Protein AF-A0A496RFI7-F1 (afdb_monomer)

Solvent-accessible surface area (backbone atoms only — not comparable to full-atom values): 5688 Å² total; per-residue (Å²): 117,69,75,63,48,60,78,78,45,55,70,75,59,51,39,71,72,42,76,96,49,70,57,68,63,60,47,51,57,52,54,73,71,55,55,66,85,80,74,58,77,85,84,69,71,68,41,51,79,82,61,49,73,67,56,53,52,50,48,30,62,76,69,72,45,61,64,37,43,24,34,52,95,95,35,83,75,50,73,51,37,61,67,56,57,58,65,71,76,110

Sequence (90 aa):
MFRILNQIYTWKELEKKYTGVKLSEMHEEEKSKAKVRSAMTKEVLTIGEDATLDDVMSIMFTKKIHTTPVVKDDKLIGIVGKRDLIYSCF

Foldseek 3Di:
DVVVVVVPDDLVVVCVVDPPDNPVVVVVVVVVVDDPVVVDDPDADAAEPPQDLVNVVVCCVVVVHFKHFYDDPNDGDGIDGVVVSVVVVD

pLDDT: mean 83.68, std 13.25, range [49.94, 98.12]

Secondary structure (DSSP, 8-state):
-HHHHTTTS-HHHHHHHSTT--HHHHHHHHHHH--GGGTS-SS---EETT--HHHHHHHHHHHT-SEEEEEETTEEEEEEEHHHHHHHT-

Structure (mmCIF, N/CA/C/O backbone):
data_AF-A0A496RFI7-F1
#
_entry.id   AF-A0A496RFI7-F1
#
loop_
_atom_site.group_PDB
_atom_site.id
_atom_site.type_symbol
_atom_site.lab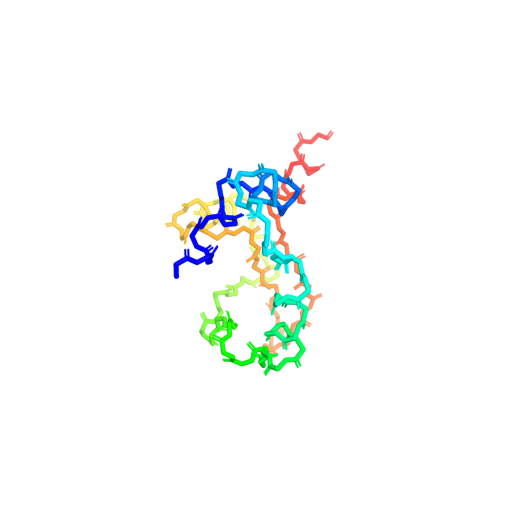el_atom_id
_atom_site.label_alt_id
_atom_site.label_comp_id
_atom_site.label_asym_id
_atom_site.label_entity_id
_atom_site.label_seq_id
_atom_site.pdbx_PDB_ins_code
_atom_site.Cartn_x
_atom_site.Cartn_y
_atom_site.Cartn_z
_atom_site.occupancy
_atom_site.B_iso_or_equiv
_atom_site.auth_seq_id
_atom_site.auth_comp_id
_atom_site.auth_asym_id
_atom_site.auth_atom_id
_atom_site.pdbx_PDB_model_num
ATOM 1 N N . MET A 1 1 ? -11.817 12.941 16.917 1.00 49.94 1 MET A N 1
ATOM 2 C CA . MET A 1 1 ? -10.825 13.241 17.974 1.00 49.94 1 MET A CA 1
ATOM 3 C C . MET A 1 1 ? -9.912 12.045 18.260 1.00 49.94 1 MET A C 1
ATOM 5 O O . MET A 1 1 ? -8.710 12.175 18.079 1.00 49.94 1 MET A O 1
ATOM 9 N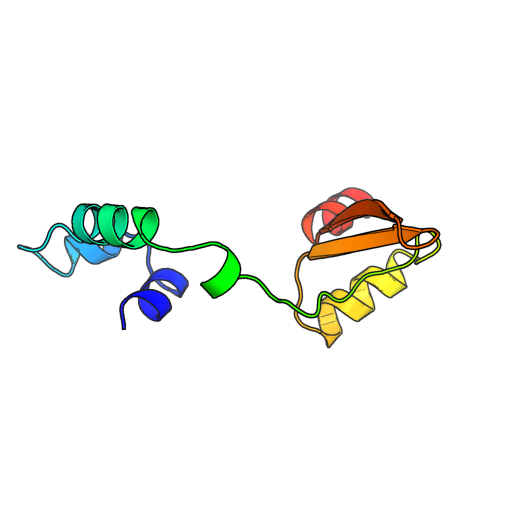 N . PHE A 1 2 ? -10.451 10.861 18.575 1.00 58.19 2 PHE A N 1
ATOM 10 C CA . PHE A 1 2 ? -9.662 9.655 18.904 1.00 58.19 2 PHE A CA 1
ATOM 11 C C . PHE A 1 2 ? -8.745 9.126 17.785 1.00 58.19 2 PHE A C 1
ATOM 13 O O . PHE A 1 2 ? -7.675 8.593 18.060 1.00 58.19 2 PHE A O 1
ATOM 20 N N . ARG A 1 3 ? -9.101 9.353 16.512 1.00 56.50 3 ARG A N 1
ATOM 21 C CA . ARG A 1 3 ? -8.310 8.893 15.355 1.00 56.50 3 ARG A CA 1
ATOM 22 C C . ARG A 1 3 ? -6.913 9.525 15.256 1.00 56.50 3 ARG A C 1
ATOM 24 O O . ARG A 1 3 ? -5.994 8.860 14.796 1.00 56.50 3 ARG A O 1
ATOM 31 N N . ILE A 1 4 ? -6.760 10.778 15.696 1.00 55.41 4 ILE A N 1
ATOM 32 C CA . ILE A 1 4 ? -5.458 11.472 15.742 1.00 55.41 4 ILE A CA 1
ATOM 33 C C . ILE A 1 4 ? -4.642 10.969 16.938 1.00 55.41 4 ILE A C 1
ATOM 35 O O . ILE A 1 4 ? -3.442 10.758 16.820 1.00 55.41 4 ILE A O 1
ATOM 39 N N . LEU A 1 5 ? -5.299 10.699 18.071 1.00 57.56 5 LEU A N 1
ATOM 40 C CA . LEU A 1 5 ? -4.630 10.189 19.270 1.00 57.56 5 LEU A CA 1
ATOM 41 C C . LEU A 1 5 ? -3.999 8.810 19.042 1.00 57.56 5 LEU A C 1
ATOM 43 O O . LEU A 1 5 ? -2.897 8.581 19.521 1.00 57.56 5 LEU A O 1
ATOM 47 N N . ASN A 1 6 ? -4.623 7.939 18.241 1.00 60.50 6 ASN A N 1
ATOM 48 C CA . ASN A 1 6 ? -4.058 6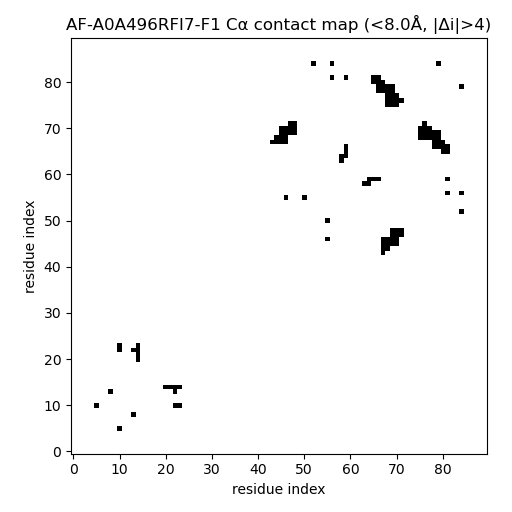.630 17.886 1.00 60.50 6 ASN A CA 1
ATOM 49 C C . ASN A 1 6 ? -2.792 6.712 17.004 1.00 60.50 6 ASN A C 1
ATOM 51 O O . ASN A 1 6 ? -2.067 5.732 16.880 1.00 60.50 6 ASN A O 1
ATOM 55 N N . GLN A 1 7 ? -2.515 7.858 16.370 1.00 58.69 7 GLN A N 1
ATOM 56 C CA . GLN A 1 7 ? -1.255 8.058 15.640 1.00 58.69 7 GLN A CA 1
ATOM 57 C C . GLN A 1 7 ? -0.081 8.399 16.570 1.00 58.69 7 GLN A C 1
ATOM 59 O O . GLN A 1 7 ? 1.061 8.387 16.123 1.00 58.69 7 GLN A O 1
ATOM 64 N N . ILE A 1 8 ? -0.358 8.714 17.840 1.00 68.38 8 ILE A N 1
ATOM 65 C CA . ILE A 1 8 ? 0.626 9.218 18.808 1.00 68.38 8 ILE A CA 1
ATOM 66 C C . ILE A 1 8 ? 0.695 8.319 20.057 1.00 68.38 8 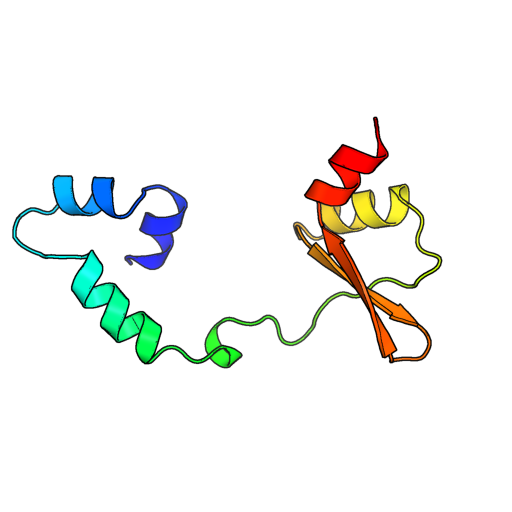ILE A C 1
ATOM 68 O O . ILE A 1 8 ? 1.747 8.226 20.679 1.00 68.38 8 ILE A O 1
ATOM 72 N N . TYR A 1 9 ? -0.394 7.626 20.406 1.00 68.38 9 TYR A N 1
ATOM 73 C CA . TYR A 1 9 ? -0.514 6.790 21.603 1.00 68.38 9 TYR A CA 1
ATOM 74 C C . TYR A 1 9 ? -1.204 5.458 21.303 1.00 68.38 9 TYR A C 1
ATOM 76 O O . TYR A 1 9 ? -2.140 5.392 20.503 1.00 68.38 9 TYR A O 1
ATOM 84 N N . THR A 1 10 ? -0.786 4.403 22.000 1.00 75.44 10 THR A N 1
ATOM 85 C CA . THR A 1 10 ? -1.447 3.092 21.968 1.00 75.44 10 THR A CA 1
ATOM 86 C C . THR A 1 10 ? -2.688 3.062 22.872 1.00 75.44 10 THR A C 1
ATOM 88 O O . THR A 1 10 ? -2.798 3.813 23.841 1.00 75.44 10 THR A O 1
ATOM 91 N N . TRP A 1 11 ? -3.637 2.157 22.600 1.00 70.88 11 TRP A N 1
ATOM 92 C CA . TRP A 1 11 ? -4.892 2.040 23.367 1.00 70.88 11 TRP A CA 1
ATOM 93 C C . TRP A 1 11 ? -4.682 1.836 24.869 1.00 70.88 11 TRP A C 1
ATOM 95 O O . TRP A 1 11 ? -5.355 2.475 25.674 1.00 70.88 11 TRP A O 1
ATOM 105 N N . LYS A 1 12 ? -3.682 1.027 25.238 1.00 75.44 12 LYS A N 1
ATOM 106 C CA . LYS A 1 12 ? -3.312 0.784 26.640 1.00 75.44 12 LYS A CA 1
ATOM 107 C C . LYS A 1 12 ? -2.879 2.069 27.355 1.00 75.44 12 LYS A C 1
ATOM 109 O O . LYS A 1 12 ? -3.142 2.239 28.542 1.00 75.44 12 LYS A O 1
ATOM 114 N N . GLU A 1 13 ? -2.223 2.981 26.642 1.00 81.44 13 GLU A N 1
ATOM 115 C CA . GLU A 1 13 ? -1.777 4.266 27.190 1.00 81.44 13 GLU A CA 1
ATOM 116 C C . GLU A 1 13 ? -2.937 5.257 27.333 1.00 81.44 13 GLU A C 1
ATOM 118 O O . GLU A 1 13 ? -2.995 6.005 28.310 1.00 81.44 13 GLU A O 1
ATOM 123 N N . LEU A 1 14 ? -3.891 5.237 26.399 1.00 78.44 14 LEU A N 1
ATOM 124 C CA . LEU A 1 14 ? -5.083 6.085 26.453 1.00 78.44 14 LEU A CA 1
ATOM 125 C C . LEU A 1 14 ? -6.031 5.674 27.588 1.00 78.44 14 LEU A C 1
ATOM 127 O O . LEU A 1 14 ? -6.504 6.543 28.317 1.00 78.44 14 LEU A O 1
ATOM 131 N N . GLU A 1 15 ? -6.251 4.376 27.797 1.00 79.50 15 GLU A N 1
ATOM 132 C CA . GLU A 1 15 ? -7.081 3.860 28.899 1.00 79.50 15 GLU A CA 1
ATOM 133 C C . GLU A 1 15 ? -6.508 4.195 30.279 1.00 79.50 15 GLU A C 1
ATOM 135 O O . GLU A 1 15 ? -7.253 4.501 31.208 1.00 79.50 15 GLU A O 1
ATOM 140 N N . LYS A 1 16 ? -5.176 4.216 30.414 1.00 82.31 16 LYS A N 1
ATOM 141 C CA . LYS A 1 16 ? -4.510 4.644 31.652 1.00 82.31 16 LYS A CA 1
ATOM 142 C C . LYS A 1 16 ? -4.717 6.136 31.942 1.00 82.31 16 LYS A C 1
ATOM 144 O O . LYS A 1 16 ? -4.732 6.536 33.103 1.00 82.31 16 LYS A O 1
ATOM 149 N N . LYS A 1 17 ? -4.844 6.959 30.896 1.00 80.38 17 LYS A N 1
ATOM 150 C CA . LYS A 1 17 ? -4.999 8.419 30.994 1.00 80.38 17 LYS A CA 1
ATOM 151 C C . LYS A 1 17 ? -6.452 8.851 31.213 1.00 80.38 17 LYS A C 1
ATOM 153 O O . LYS A 1 17 ? -6.682 9.866 31.862 1.00 80.38 17 LYS A O 1
ATOM 158 N N . TYR A 1 18 ? -7.411 8.094 30.685 1.00 72.75 18 TYR A N 1
ATOM 159 C CA . TYR A 1 18 ? -8.844 8.364 30.796 1.00 72.75 18 TYR A CA 1
ATOM 160 C C . TYR A 1 18 ? -9.525 7.238 31.572 1.00 72.75 18 TYR A C 1
ATOM 162 O O . TYR A 1 18 ? -10.120 6.322 31.006 1.00 72.75 18 TYR A O 1
ATOM 170 N N . THR A 1 19 ? -9.414 7.303 32.895 1.00 66.44 19 THR A N 1
ATOM 171 C CA . THR A 1 19 ? -10.008 6.318 33.796 1.00 66.44 19 THR A CA 1
ATOM 172 C C . THR A 1 19 ? -11.535 6.460 33.836 1.00 66.44 19 THR A C 1
ATOM 174 O O . THR A 1 19 ? -12.069 7.563 33.912 1.00 66.44 19 THR A O 1
ATOM 177 N N . GLY A 1 20 ? -12.250 5.331 33.769 1.00 71.81 20 GLY A N 1
ATOM 178 C CA . GLY A 1 20 ? -13.722 5.279 33.788 1.00 71.81 20 GLY A CA 1
ATOM 179 C C . GLY A 1 20 ? -14.390 5.091 32.422 1.00 71.81 20 GLY A C 1
ATOM 180 O O . GLY A 1 20 ? -15.596 4.867 32.370 1.00 71.81 20 GLY A O 1
ATOM 181 N N . VAL A 1 21 ? -13.624 5.111 31.327 1.00 68.75 21 VAL A N 1
ATOM 182 C CA . VAL A 1 21 ? -14.107 4.774 29.981 1.00 68.75 21 VAL A CA 1
ATOM 18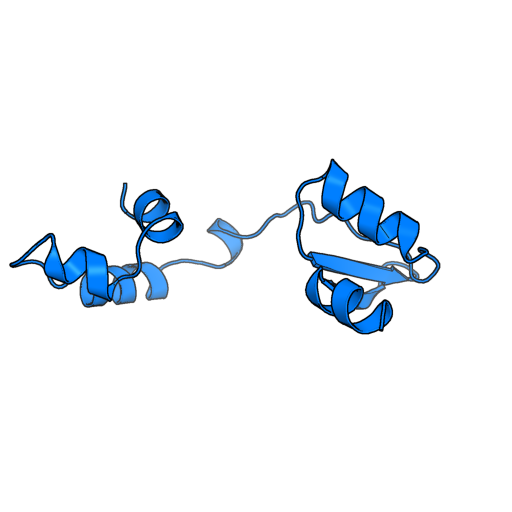3 C C . VAL A 1 21 ? -13.235 3.658 29.419 1.00 68.75 21 VAL A C 1
ATOM 185 O O . VAL A 1 21 ? -12.040 3.851 29.201 1.00 68.75 21 VAL A O 1
ATOM 188 N N . LYS A 1 22 ? -13.818 2.482 29.161 1.00 71.75 22 LYS A N 1
ATOM 189 C CA . LYS A 1 22 ? -13.128 1.419 28.420 1.00 71.75 22 LYS A CA 1
ATOM 190 C C . LYS A 1 22 ? -13.093 1.779 26.935 1.00 71.75 22 LYS A C 1
ATOM 192 O O . LYS A 1 22 ? -13.985 1.439 26.161 1.00 71.75 22 LYS A O 1
ATOM 197 N N . LEU A 1 23 ? -12.065 2.536 26.561 1.00 71.06 23 LEU A N 1
ATOM 198 C CA . LEU A 1 23 ? -11.857 3.037 25.202 1.00 71.06 23 LEU A CA 1
ATOM 199 C C . LEU A 1 23 ? -11.702 1.910 24.175 1.00 71.06 23 LEU A C 1
ATOM 201 O O . LEU A 1 23 ? -12.121 2.094 23.035 1.00 71.06 23 LEU A O 1
ATOM 205 N N . SER A 1 24 ? -11.136 0.762 24.561 1.00 69.81 24 SER A N 1
ATOM 206 C CA . SER A 1 24 ? -11.046 -0.429 23.705 1.00 69.81 24 SER A CA 1
ATOM 207 C C . SER A 1 24 ? -12.416 -0.917 23.222 1.00 69.81 24 SER A C 1
ATOM 209 O O . SER A 1 24 ? -12.617 -1.056 22.017 1.00 69.81 24 SER A O 1
ATOM 211 N N . GLU A 1 25 ? -13.373 -1.093 24.135 1.00 72.44 25 GLU A N 1
ATOM 212 C CA . GLU A 1 25 ? -14.713 -1.630 23.848 1.00 72.44 25 GLU A CA 1
ATOM 213 C C . GLU A 1 25 ? -15.527 -0.701 22.925 1.00 72.44 25 GLU A C 1
ATOM 215 O O . GLU A 1 25 ? -16.122 -1.160 21.949 1.00 72.44 25 GLU A O 1
ATOM 220 N N . MET A 1 26 ? -15.479 0.619 23.154 1.00 66.06 26 MET A N 1
ATOM 221 C CA . MET A 1 26 ? -16.123 1.610 22.271 1.00 66.06 26 MET A CA 1
ATOM 222 C C . MET A 1 26 ? -15.564 1.557 20.8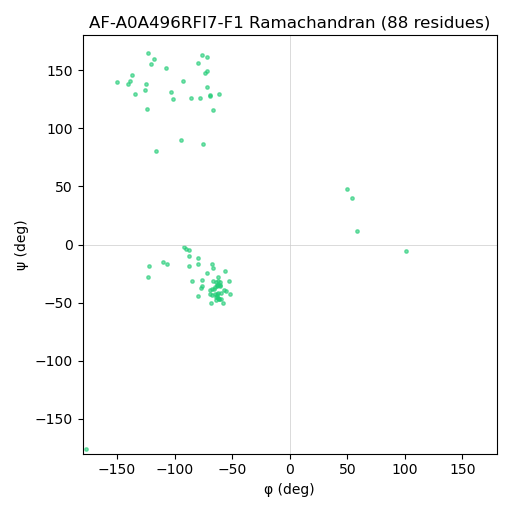41 1.00 66.06 26 MET A C 1
ATOM 224 O O . MET A 1 26 ? -16.294 1.724 19.862 1.00 66.06 26 MET A O 1
ATOM 228 N N . HIS A 1 27 ? -14.262 1.298 20.708 1.00 66.12 27 HIS A N 1
ATOM 229 C CA . HIS A 1 27 ? -13.596 1.222 19.414 1.00 66.12 27 HIS A CA 1
ATOM 230 C C . HIS A 1 27 ? -13.883 -0.081 18.665 1.00 66.12 27 HIS A C 1
ATOM 232 O O . HIS A 1 27 ? -13.864 -0.078 17.433 1.00 66.12 27 HIS A O 1
ATOM 238 N N . GLU A 1 28 ? -14.111 -1.185 19.378 1.00 72.25 28 GLU A N 1
ATOM 239 C CA . GLU A 1 28 ? -14.476 -2.487 18.808 1.00 72.25 28 GLU A CA 1
ATOM 240 C C . GLU A 1 28 ? -15.811 -2.380 18.053 1.00 72.25 28 GLU A C 1
ATOM 242 O O . GLU A 1 28 ? -15.914 -2.770 16.885 1.00 72.25 28 GLU A O 1
ATOM 247 N N . GLU A 1 29 ? -16.811 -1.748 18.674 1.00 70.38 29 GLU A N 1
ATOM 248 C CA . GLU A 1 29 ? -18.110 -1.497 18.047 1.00 70.38 29 GLU A CA 1
ATOM 249 C C . GLU A 1 29 ? -17.998 -0.567 16.834 1.00 70.38 29 GLU A C 1
ATOM 251 O O . GLU A 1 29 ? -18.559 -0.861 15.774 1.00 70.38 29 GLU A O 1
ATOM 256 N N . GLU A 1 30 ? -17.250 0.533 16.946 1.00 73.06 30 GLU A N 1
ATOM 257 C CA . GLU A 1 30 ? -17.022 1.446 15.820 1.00 73.06 30 GLU A CA 1
ATOM 258 C C . GLU A 1 30 ? -16.282 0.760 14.665 1.00 73.06 30 GLU A C 1
ATOM 260 O O . GLU A 1 30 ? -16.660 0.927 13.502 1.00 73.06 30 GLU A O 1
ATOM 265 N N . LYS A 1 31 ? -15.260 -0.052 14.965 1.00 71.81 31 LYS A N 1
ATOM 266 C CA . LYS A 1 31 ? -14.519 -0.835 13.964 1.00 71.81 31 LYS A CA 1
ATOM 267 C C . LYS A 1 31 ? -15.415 -1.855 13.275 1.00 71.81 31 LYS A C 1
ATOM 269 O O . LYS A 1 31 ? -15.341 -1.966 12.056 1.00 71.81 31 LYS A O 1
ATOM 274 N N . SER A 1 32 ? -16.276 -2.551 14.017 1.00 75.69 32 SER A N 1
ATOM 275 C CA . SER A 1 32 ? -17.205 -3.533 13.439 1.00 75.69 32 SER A CA 1
ATOM 276 C C . SER A 1 32 ? -18.197 -2.902 12.452 1.00 75.69 32 SER A C 1
ATOM 278 O O . SER A 1 32 ? -18.584 -3.528 11.467 1.00 75.69 32 SER A O 1
ATOM 280 N N . LYS A 1 33 ? -18.575 -1.636 12.675 1.00 83.94 33 LYS A N 1
ATOM 281 C CA . LYS A 1 33 ? -19.481 -0.875 11.799 1.00 83.94 33 LYS A CA 1
ATOM 282 C C . LYS A 1 33 ? -18.747 -0.158 10.658 1.00 83.94 33 LYS A C 1
ATOM 284 O O . LYS A 1 33 ? -19.382 0.235 9.674 1.00 83.94 33 LYS A O 1
ATOM 289 N N . ALA A 1 34 ? -17.431 0.036 10.766 1.00 84.00 34 ALA A N 1
ATOM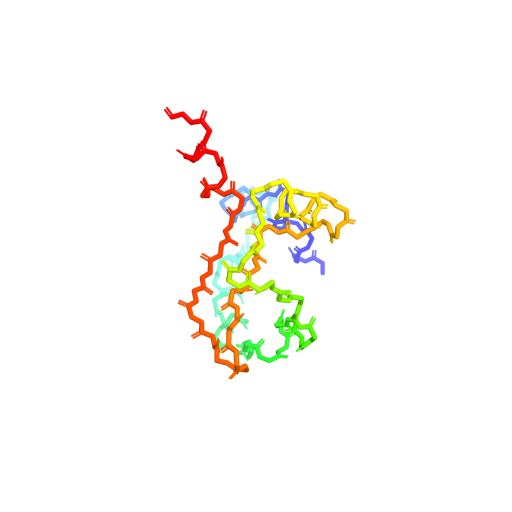 290 C CA . ALA A 1 34 ? -16.633 0.727 9.763 1.00 84.00 34 ALA A CA 1
ATOM 291 C C . ALA A 1 34 ? -16.527 -0.099 8.473 1.00 84.00 34 ALA A C 1
ATOM 293 O O . ALA A 1 34 ? -16.139 -1.264 8.472 1.00 84.00 34 ALA A O 1
ATOM 294 N N . LYS A 1 35 ? -16.838 0.523 7.332 1.00 88.06 35 LYS A N 1
ATOM 295 C CA . LYS A 1 35 ? -16.708 -0.125 6.020 1.00 88.06 35 LYS A CA 1
ATOM 296 C C . LYS A 1 35 ? -15.339 0.188 5.420 1.00 88.06 35 LYS A C 1
ATOM 298 O O . LYS A 1 35 ? -14.906 1.336 5.442 1.00 88.06 35 LYS A O 1
ATOM 303 N N . VAL A 1 36 ? -14.700 -0.782 4.766 1.00 89.06 36 VAL A N 1
ATOM 304 C CA . VAL A 1 36 ? -13.412 -0.568 4.064 1.00 89.06 36 VAL A CA 1
ATOM 305 C C . VAL A 1 36 ? -13.482 0.632 3.110 1.00 89.06 36 VAL A C 1
ATOM 307 O O . VAL A 1 36 ? -12.614 1.504 3.124 1.00 89.06 36 VAL A O 1
ATOM 310 N N . ARG A 1 37 ? -14.595 0.758 2.372 1.00 91.62 37 ARG A N 1
ATOM 311 C CA . ARG A 1 37 ? -14.847 1.862 1.430 1.00 91.62 37 ARG A CA 1
ATOM 312 C C . ARG A 1 37 ? -14.761 3.270 2.032 1.00 91.62 37 ARG A C 1
ATOM 314 O O . ARG A 1 37 ? -14.609 4.219 1.274 1.00 91.62 37 ARG A O 1
ATOM 321 N N . SER A 1 38 ? -14.929 3.427 3.351 1.00 86.50 38 SER A N 1
ATOM 322 C CA . SER A 1 38 ? -14.844 4.739 4.013 1.00 86.50 38 SER A CA 1
ATOM 323 C C . SER A 1 38 ? -13.425 5.125 4.433 1.00 86.50 38 SER A C 1
ATOM 325 O O . SER A 1 38 ? -13.218 6.262 4.844 1.00 86.50 38 SER A O 1
ATOM 327 N N . ALA A 1 39 ? -12.465 4.201 4.354 1.00 86.38 39 ALA A N 1
ATOM 328 C CA . ALA A 1 39 ? -11.073 4.433 4.740 1.00 86.38 39 ALA A CA 1
ATOM 329 C C . ALA A 1 39 ? -10.064 4.179 3.606 1.00 86.38 39 ALA A C 1
ATOM 331 O O . ALA A 1 39 ? -8.934 4.645 3.700 1.00 86.38 39 ALA A O 1
ATOM 332 N N . MET A 1 40 ? -10.447 3.449 2.553 1.00 90.50 40 MET A N 1
ATOM 333 C CA . MET A 1 40 ? -9.562 3.152 1.425 1.00 90.50 40 MET A CA 1
ATOM 334 C C . MET A 1 40 ? -9.296 4.377 0.537 1.00 90.50 40 MET A C 1
ATOM 336 O O . MET A 1 40 ? -10.174 5.220 0.338 1.00 90.50 40 MET A O 1
ATOM 340 N N . THR A 1 41 ? -8.114 4.417 -0.075 1.00 93.31 41 THR A N 1
ATOM 341 C CA . THR A 1 41 ? -7.813 5.319 -1.194 1.00 93.31 41 THR A CA 1
ATOM 342 C C . THR A 1 41 ? -8.437 4.753 -2.467 1.00 93.31 41 THR A C 1
ATOM 344 O O . THR A 1 41 ? -8.203 3.595 -2.797 1.00 93.31 41 THR A O 1
ATOM 347 N N . LYS A 1 42 ? -9.253 5.547 -3.170 1.00 93.19 42 LYS A N 1
ATOM 348 C CA . LYS A 1 42 ? -9.921 5.109 -4.410 1.00 93.19 42 LYS A CA 1
ATOM 349 C C . LYS A 1 42 ? -8.991 5.157 -5.620 1.00 93.19 42 LYS A C 1
ATOM 351 O O . LYS A 1 42 ? -8.970 4.226 -6.411 1.00 93.19 42 LYS A O 1
ATOM 356 N N . GLU A 1 43 ? -8.232 6.240 -5.737 1.00 92.56 43 GLU A N 1
ATOM 357 C CA . GLU A 1 43 ? -7.253 6.448 -6.802 1.00 92.56 43 GLU A CA 1
ATOM 358 C C . GLU A 1 43 ? -5.892 5.993 -6.291 1.00 92.56 43 GLU A C 1
ATOM 360 O O . GLU A 1 43 ? -5.166 6.729 -5.621 1.00 92.56 43 GLU A O 1
ATOM 365 N N . VAL A 1 44 ? -5.606 4.714 -6.512 1.00 92.94 44 VAL A N 1
ATOM 366 C CA . VAL A 1 44 ? -4.371 4.093 -6.049 1.00 92.94 44 VAL A CA 1
ATOM 367 C C . VAL A 1 44 ? -3.290 4.344 -7.088 1.00 92.94 44 VAL A C 1
ATOM 369 O O . VAL A 1 44 ? -3.462 4.024 -8.259 1.00 92.94 44 VAL A O 1
ATOM 372 N N . LEU A 1 45 ? -2.168 4.908 -6.650 1.00 94.81 45 LEU A N 1
ATOM 373 C CA . LEU A 1 45 ? -0.973 4.969 -7.476 1.00 94.81 45 LEU A CA 1
ATOM 374 C C . LEU A 1 45 ? -0.424 3.551 -7.622 1.00 94.81 45 LEU A C 1
ATOM 376 O O . LEU A 1 45 ? -0.231 2.874 -6.617 1.00 94.81 45 LEU A O 1
ATOM 380 N N . THR A 1 46 ? -0.192 3.126 -8.857 1.00 96.12 46 THR A N 1
ATOM 381 C CA . THR A 1 46 ? 0.380 1.823 -9.205 1.00 96.12 46 THR A CA 1
ATOM 382 C C . THR A 1 46 ? 1.707 2.012 -9.923 1.00 96.12 46 THR A C 1
ATOM 384 O O . THR A 1 46 ? 1.976 3.082 -10.470 1.00 96.12 46 THR A O 1
ATOM 387 N N . ILE A 1 47 ? 2.528 0.968 -9.937 1.00 96.31 47 ILE A N 1
ATOM 388 C CA . ILE A 1 47 ? 3.765 0.919 -10.725 1.00 96.31 47 ILE A CA 1
ATOM 389 C C . ILE A 1 47 ? 3.720 -0.243 -11.721 1.00 96.31 47 ILE A C 1
ATOM 391 O O . ILE A 1 47 ? 3.000 -1.218 -11.495 1.00 96.31 47 ILE A O 1
ATOM 395 N N . GLY A 1 48 ? 4.480 -0.121 -12.809 1.00 97.38 48 GLY A N 1
ATOM 396 C CA . GLY A 1 48 ? 4.705 -1.205 -13.764 1.00 97.38 48 GLY A CA 1
ATOM 397 C C . GLY A 1 48 ? 5.613 -2.295 -13.194 1.00 97.38 48 GLY A C 1
ATOM 398 O O . GLY A 1 48 ? 6.331 -2.070 -12.218 1.00 97.38 48 GLY A O 1
ATOM 399 N N . GLU A 1 49 ? 5.581 -3.481 -13.800 1.00 95.81 49 GLU A N 1
ATOM 400 C CA . GLU A 1 49 ? 6.465 -4.604 -13.440 1.00 95.81 49 GLU A CA 1
ATOM 401 C C . GLU A 1 49 ? 7.950 -4.345 -13.744 1.00 95.81 49 GLU A C 1
ATOM 403 O O . GLU A 1 49 ? 8.823 -5.005 -13.190 1.00 95.81 49 GLU A O 1
ATOM 408 N N . ASP A 1 50 ? 8.220 -3.388 -14.625 1.00 96.06 50 ASP A N 1
ATOM 409 C CA . ASP A 1 50 ? 9.530 -2.956 -15.101 1.00 96.06 50 ASP A CA 1
ATOM 410 C C . ASP A 1 50 ? 10.120 -1.797 -14.280 1.00 96.06 50 ASP A C 1
ATOM 412 O O . ASP A 1 50 ? 11.249 -1.377 -14.535 1.00 96.06 50 ASP A O 1
ATOM 416 N N . ALA A 1 51 ? 9.383 -1.292 -13.283 1.00 95.12 51 ALA A N 1
ATOM 417 C CA . ALA A 1 51 ? 9.846 -0.221 -12.409 1.00 95.12 51 ALA A CA 1
ATOM 418 C C . ALA A 1 51 ? 11.101 -0.642 -11.632 1.00 95.12 51 ALA A C 1
ATOM 420 O O . ALA A 1 51 ? 11.135 -1.687 -10.973 1.00 95.12 51 ALA A O 1
ATOM 421 N N . THR A 1 52 ? 12.130 0.202 -11.669 1.00 94.50 52 THR A N 1
ATOM 422 C CA . THR A 1 52 ? 13.378 -0.056 -10.947 1.00 94.50 52 THR A CA 1
ATOM 423 C C . THR A 1 52 ? 13.218 0.215 -9.453 1.00 94.50 52 THR A C 1
ATOM 425 O O . THR A 1 52 ? 12.302 0.915 -9.015 1.00 94.50 52 THR A O 1
ATOM 428 N N . LEU A 1 53 ? 14.149 -0.294 -8.641 1.00 92.19 53 LEU A N 1
ATOM 429 C CA . LEU A 1 53 ? 14.158 -0.024 -7.202 1.00 92.19 53 LEU A CA 1
ATOM 430 C C . LEU A 1 53 ? 14.205 1.487 -6.899 1.00 92.19 53 LEU A C 1
ATOM 432 O O . LEU A 1 53 ? 13.506 1.960 -6.000 1.00 92.19 53 LEU A O 1
ATOM 436 N N . ASP A 1 54 ? 14.984 2.241 -7.679 1.00 93.06 54 ASP A N 1
ATOM 437 C CA . ASP A 1 54 ? 15.112 3.695 -7.553 1.00 93.06 54 ASP A CA 1
ATOM 438 C C . ASP A 1 54 ? 13.807 4.424 -7.894 1.00 93.06 54 ASP A C 1
ATOM 440 O O . ASP A 1 54 ? 13.434 5.371 -7.192 1.00 93.06 54 ASP A O 1
ATOM 444 N N . ASP A 1 55 ? 13.062 3.956 -8.901 1.00 94.25 55 ASP A N 1
ATOM 445 C CA . ASP A 1 55 ? 11.736 4.493 -9.230 1.00 94.25 55 ASP A CA 1
ATOM 446 C C . ASP A 1 55 ? 10.771 4.303 -8.057 1.00 94.25 55 ASP A C 1
ATOM 448 O O . ASP A 1 55 ? 10.097 5.249 -7.628 1.00 94.25 55 ASP A O 1
ATOM 452 N N . VAL A 1 56 ? 10.739 3.095 -7.481 1.00 94.06 56 VAL A N 1
ATOM 453 C CA . VAL A 1 56 ? 9.871 2.777 -6.338 1.00 94.06 56 VAL A CA 1
ATOM 454 C C . VAL A 1 56 ? 10.229 3.634 -5.123 1.00 94.06 56 VAL A C 1
ATOM 456 O O . VAL A 1 56 ? 9.334 4.222 -4.504 1.00 94.06 56 VAL A O 1
ATOM 459 N N . MET A 1 57 ? 11.519 3.765 -4.799 1.00 93.19 57 MET A N 1
ATOM 460 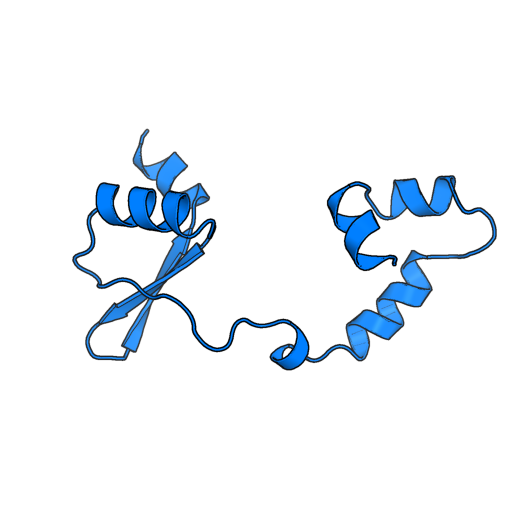C CA . MET A 1 57 ? 11.997 4.624 -3.709 1.00 93.19 57 MET A CA 1
ATOM 461 C C . MET A 1 57 ? 11.601 6.086 -3.923 1.00 93.19 57 MET A C 1
ATOM 463 O O . MET A 1 57 ? 11.063 6.728 -3.013 1.00 93.19 57 MET A O 1
ATOM 467 N N . SER A 1 58 ? 11.810 6.597 -5.135 1.00 93.81 58 SER A N 1
ATOM 468 C CA . SER A 1 58 ? 11.506 7.980 -5.503 1.00 93.81 58 SER A CA 1
ATOM 469 C C . SER A 1 58 ? 10.013 8.274 -5.392 1.00 93.81 58 SER A C 1
ATOM 471 O O . SER A 1 58 ? 9.613 9.285 -4.805 1.00 93.81 58 SER A O 1
ATOM 473 N N . ILE A 1 59 ? 9.159 7.376 -5.883 1.00 94.31 59 ILE A N 1
ATOM 474 C CA . ILE A 1 59 ? 7.701 7.503 -5.787 1.00 94.31 59 ILE A CA 1
ATOM 475 C C . ILE A 1 59 ? 7.248 7.455 -4.327 1.00 94.31 59 ILE A C 1
ATOM 477 O O . ILE A 1 59 ? 6.489 8.325 -3.895 1.00 94.31 59 ILE A O 1
ATOM 481 N N . MET A 1 60 ? 7.724 6.485 -3.540 1.00 93.62 60 MET A N 1
ATOM 482 C CA . MET A 1 60 ? 7.354 6.375 -2.125 1.00 93.62 60 MET A CA 1
ATOM 483 C C . MET A 1 60 ? 7.739 7.630 -1.336 1.00 93.62 60 MET A C 1
ATOM 485 O O . MET A 1 60 ? 6.937 8.126 -0.538 1.00 93.62 60 MET A O 1
ATOM 489 N N . PHE A 1 61 ? 8.927 8.184 -1.590 1.00 92.62 61 PHE A N 1
ATOM 490 C CA . PHE A 1 61 ? 9.404 9.397 -0.930 1.00 92.62 61 PHE A CA 1
ATOM 491 C C . PHE A 1 61 ? 8.609 10.640 -1.350 1.00 92.62 61 PHE A C 1
ATOM 493 O O . PHE A 1 61 ? 8.101 11.374 -0.500 1.00 92.62 61 PHE A O 1
ATOM 500 N N . THR A 1 62 ? 8.446 10.859 -2.656 1.00 94.50 62 THR A N 1
ATOM 501 C CA . THR A 1 62 ? 7.779 12.056 -3.198 1.00 94.50 62 THR A CA 1
ATOM 502 C C . THR A 1 62 ? 6.281 12.073 -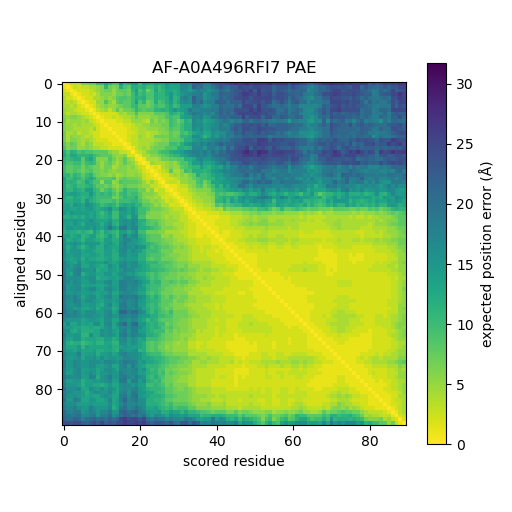2.913 1.00 94.50 62 THR A C 1
ATOM 504 O O . THR A 1 62 ? 5.723 13.119 -2.578 1.00 94.50 62 THR A O 1
ATOM 507 N N . LYS A 1 63 ? 5.616 10.917 -3.005 1.00 93.75 63 LYS A N 1
ATOM 508 C CA . LYS A 1 63 ? 4.169 10.781 -2.781 1.00 93.75 63 LYS A CA 1
ATOM 509 C C . LYS A 1 63 ? 3.810 10.480 -1.329 1.00 93.75 63 LYS A C 1
ATOM 511 O O . LYS A 1 63 ? 2.627 10.458 -1.002 1.00 93.75 63 LYS A O 1
ATOM 516 N N . LYS A 1 64 ? 4.808 10.292 -0.455 1.00 92.31 64 LYS A N 1
ATOM 517 C CA . LYS A 1 64 ? 4.641 9.952 0.969 1.00 92.31 64 LYS A CA 1
ATOM 518 C C . LYS A 1 64 ? 3.763 8.711 1.177 1.00 92.31 64 LYS A C 1
ATOM 520 O O . LYS A 1 64 ? 2.947 8.666 2.097 1.00 92.31 64 LYS A O 1
ATOM 525 N N . ILE A 1 65 ? 3.937 7.705 0.321 1.00 93.62 65 ILE A N 1
ATOM 526 C CA . ILE A 1 65 ? 3.254 6.410 0.419 1.00 93.62 65 ILE A CA 1
ATOM 527 C C . ILE A 1 65 ? 4.233 5.332 0.881 1.00 93.62 65 ILE A C 1
ATOM 529 O O . ILE A 1 65 ? 5.438 5.428 0.664 1.00 93.62 65 ILE A O 1
ATOM 533 N N . HIS A 1 66 ? 3.717 4.302 1.547 1.00 93.62 66 HIS A N 1
ATOM 534 C CA . HIS A 1 66 ? 4.542 3.219 2.097 1.00 93.62 66 HIS A CA 1
ATOM 535 C C . HIS A 1 66 ? 4.434 1.913 1.320 1.00 93.62 66 HIS A C 1
ATOM 537 O O . HIS A 1 66 ? 5.282 1.044 1.499 1.00 93.62 66 HIS A O 1
ATOM 543 N N . THR A 1 67 ? 3.402 1.781 0.490 1.00 94.62 67 THR A N 1
ATOM 544 C CA . THR A 1 67 ? 3.098 0.568 -0.261 1.00 94.62 67 THR A CA 1
ATOM 545 C C . THR A 1 67 ? 2.410 0.954 -1.558 1.00 94.62 67 THR A C 1
ATOM 547 O O . THR A 1 67 ? 1.573 1.859 -1.554 1.00 94.62 67 THR A O 1
ATOM 550 N N . THR A 1 68 ? 2.750 0.274 -2.647 1.00 95.62 68 THR A N 1
ATOM 551 C CA . THR A 1 68 ? 2.148 0.479 -3.965 1.00 95.62 68 THR A CA 1
ATOM 552 C C . THR A 1 68 ? 1.912 -0.872 -4.658 1.00 95.62 68 THR A C 1
ATOM 554 O O . THR A 1 68 ? 2.738 -1.779 -4.510 1.00 95.62 68 THR A O 1
ATOM 557 N N . PRO A 1 69 ? 0.788 -1.065 -5.370 1.00 97.00 69 PRO A N 1
ATOM 558 C CA . PRO A 1 69 ? 0.560 -2.258 -6.176 1.00 97.00 69 PRO A CA 1
ATOM 559 C C . PRO A 1 69 ? 1.404 -2.255 -7.458 1.00 97.00 69 PRO A C 1
ATOM 561 O O . PRO A 1 69 ? 1.631 -1.201 -8.058 1.00 97.00 69 PRO A O 1
ATOM 564 N N . VAL A 1 70 ? 1.805 -3.449 -7.897 1.00 97.31 70 VAL A N 1
ATOM 565 C CA . VAL A 1 70 ? 2.496 -3.685 -9.173 1.00 97.31 70 VAL A CA 1
ATOM 566 C C . VAL A 1 70 ? 1.491 -4.228 -10.183 1.00 97.31 70 VAL A C 1
ATOM 568 O O . VAL A 1 70 ? 0.809 -5.222 -9.908 1.00 97.31 70 VAL A O 1
ATOM 571 N N . VAL A 1 71 ? 1.381 -3.571 -11.334 1.00 98.12 71 VAL A N 1
ATOM 572 C CA . VAL A 1 71 ? 0.384 -3.863 -12.369 1.00 98.12 71 VAL A CA 1
ATOM 573 C C . VAL A 1 71 ? 1.069 -4.126 -13.710 1.00 98.12 71 VAL A C 1
ATOM 575 O O . VAL A 1 71 ? 1.988 -3.407 -14.091 1.00 98.12 71 VAL A O 1
ATOM 578 N N . LYS A 1 72 ? 0.582 -5.133 -14.439 1.00 97.81 72 LYS A N 1
ATOM 579 C CA . LYS A 1 72 ? 0.953 -5.433 -15.829 1.00 97.81 72 LYS A CA 1
ATOM 580 C C . LYS A 1 72 ? -0.317 -5.711 -16.626 1.00 97.81 72 LYS A C 1
ATOM 582 O O . LYS A 1 72 ? -1.134 -6.512 -16.179 1.00 97.81 72 LYS A O 1
ATOM 587 N N . ASP A 1 73 ? -0.489 -5.066 -17.779 1.00 96.25 73 ASP A N 1
ATOM 588 C CA . ASP A 1 73 ? -1.663 -5.243 -18.652 1.00 96.25 73 ASP A CA 1
ATOM 589 C C . ASP A 1 73 ? -3.001 -5.124 -17.887 1.00 96.25 73 ASP A C 1
ATOM 591 O O . ASP A 1 73 ? -3.859 -6.006 -17.958 1.00 96.25 73 ASP A O 1
ATOM 595 N N . ASP A 1 74 ? -3.132 -4.073 -17.067 1.00 93.81 74 ASP A N 1
ATOM 596 C CA . ASP A 1 74 ? -4.270 -3.806 -16.165 1.00 93.81 74 ASP A CA 1
ATOM 597 C C . ASP A 1 74 ? -4.564 -4.894 -15.115 1.00 93.81 74 ASP A C 1
ATOM 599 O O . ASP A 1 74 ? -5.581 -4.856 -14.415 1.00 93.81 74 ASP A O 1
ATOM 603 N N . LYS A 1 75 ? -3.659 -5.860 -14.941 1.00 97.50 75 LYS A N 1
ATOM 604 C CA . LYS A 1 75 ? -3.758 -6.901 -13.918 1.00 97.50 75 LYS A CA 1
ATOM 605 C C . LYS A 1 75 ? -2.820 -6.611 -12.763 1.00 97.50 75 LYS A C 1
ATOM 607 O O . LYS A 1 75 ? -1.630 -6.378 -12.945 1.00 97.50 75 LYS A O 1
ATOM 612 N N . LEU A 1 76 ? -3.360 -6.695 -11.551 1.00 97.38 76 LEU A N 1
ATOM 613 C CA . LEU A 1 76 ? -2.567 -6.700 -10.330 1.00 97.38 76 LEU A CA 1
ATOM 614 C C . LEU A 1 76 ? -1.725 -7.980 -10.278 1.00 97.38 76 LEU A C 1
ATOM 616 O O . LEU A 1 76 ? -2.284 -9.072 -10.182 1.00 97.38 76 LEU A O 1
ATOM 620 N N . ILE A 1 77 ? -0.402 -7.839 -10.313 1.00 97.88 77 ILE A N 1
ATOM 621 C CA . ILE A 1 77 ? 0.531 -8.975 -10.268 1.00 97.88 77 ILE A CA 1
ATOM 622 C C . ILE A 1 77 ? 1.314 -9.059 -8.955 1.00 97.88 77 ILE A C 1
ATOM 624 O O . ILE A 1 77 ? 1.904 -10.094 -8.659 1.00 97.88 77 ILE A O 1
ATOM 628 N N . GLY A 1 78 ? 1.318 -7.997 -8.147 1.00 96.62 78 GLY A N 1
ATOM 629 C CA . GLY A 1 78 ? 2.070 -7.982 -6.898 1.00 96.62 78 GLY A CA 1
ATOM 630 C C . GLY A 1 78 ? 1.887 -6.713 -6.080 1.00 96.62 78 GLY A C 1
ATOM 631 O O . GLY A 1 78 ? 1.109 -5.820 -6.419 1.00 96.62 78 GLY A O 1
ATOM 632 N N . ILE A 1 79 ? 2.622 -6.640 -4.976 1.00 96.31 79 ILE A N 1
ATOM 633 C CA . ILE A 1 79 ? 2.650 -5.489 -4.079 1.00 96.31 79 ILE A CA 1
ATOM 634 C C . ILE A 1 79 ? 4.083 -5.265 -3.610 1.00 96.31 79 ILE A C 1
ATOM 636 O O . ILE A 1 79 ? 4.776 -6.228 -3.291 1.00 96.31 79 ILE A O 1
ATOM 640 N N . VAL A 1 80 ? 4.512 -4.006 -3.563 1.00 95.31 80 VAL A N 1
ATOM 641 C CA . VAL A 1 80 ? 5.809 -3.624 -3.001 1.00 95.31 80 VAL A CA 1
ATOM 642 C C . VAL A 1 80 ? 5.613 -2.561 -1.934 1.00 95.31 80 VAL A C 1
ATOM 644 O O . VAL A 1 80 ? 4.869 -1.588 -2.101 1.00 95.31 80 VAL A O 1
ATOM 647 N N . GLY A 1 81 ? 6.261 -2.760 -0.799 1.00 94.25 81 GLY A N 1
ATOM 648 C CA . GLY A 1 81 ? 6.248 -1.871 0.343 1.00 94.25 81 GLY A CA 1
ATOM 649 C C . GLY A 1 81 ? 7.644 -1.432 0.749 1.00 94.25 81 GLY A C 1
ATOM 650 O O . GLY A 1 81 ? 8.653 -2.046 0.419 1.00 94.25 81 GLY A O 1
ATOM 651 N N . LYS A 1 82 ? 7.697 -0.385 1.569 1.00 90.75 82 LYS A N 1
ATOM 652 C CA . LYS A 1 82 ? 8.938 0.157 2.134 1.00 90.75 82 LYS A CA 1
ATOM 653 C C . LYS A 1 82 ? 9.797 -0.906 2.833 1.00 90.75 82 LYS A C 1
ATOM 655 O O . LYS A 1 82 ? 11.013 -0.782 2.854 1.00 90.75 82 LYS A O 1
ATOM 660 N N . ARG A 1 83 ? 9.174 -1.930 3.430 1.00 89.38 83 ARG A N 1
ATOM 661 C CA . ARG A 1 83 ? 9.898 -3.039 4.075 1.00 89.38 83 ARG A CA 1
ATOM 662 C C . ARG A 1 83 ? 10.654 -3.893 3.062 1.00 89.38 83 ARG A C 1
ATOM 664 O O . ARG A 1 83 ? 11.778 -4.274 3.352 1.00 89.38 83 ARG A O 1
ATOM 671 N N . ASP A 1 84 ? 10.075 -4.131 1.891 1.00 90.50 84 ASP A N 1
ATOM 672 C CA . ASP A 1 84 ? 10.699 -4.936 0.839 1.00 90.50 84 ASP A CA 1
ATOM 673 C C . ASP A 1 84 ? 11.967 -4.244 0.317 1.00 90.50 84 ASP A C 1
ATOM 675 O O . ASP A 1 84 ? 12.985 -4.899 0.126 1.00 90.50 84 ASP A O 1
ATOM 679 N N . LEU A 1 85 ? 11.946 -2.905 0.232 1.00 87.81 85 LEU A N 1
ATOM 680 C CA . LEU A 1 85 ? 13.112 -2.087 -0.131 1.00 87.81 85 LEU A CA 1
ATOM 681 C C . LEU A 1 85 ? 14.266 -2.208 0.875 1.00 87.81 85 LEU A C 1
ATOM 683 O O . LEU A 1 85 ? 15.433 -2.163 0.501 1.00 87.81 85 LEU A O 1
ATOM 687 N N . ILE A 1 86 ? 13.949 -2.351 2.167 1.00 86.12 86 ILE A N 1
ATOM 688 C CA . ILE A 1 86 ? 14.974 -2.545 3.200 1.00 86.12 86 ILE A CA 1
ATOM 689 C C . ILE A 1 86 ? 15.640 -3.907 3.004 1.00 86.12 86 ILE A C 1
ATOM 691 O O . ILE A 1 86 ? 16.859 -3.986 3.070 1.00 86.12 86 ILE A O 1
ATOM 695 N N . TYR A 1 87 ? 14.863 -4.960 2.739 1.00 84.69 87 TYR A N 1
ATOM 696 C CA . TYR A 1 87 ? 15.408 -6.304 2.536 1.00 84.69 87 TYR A CA 1
ATOM 697 C C . TYR A 1 87 ? 16.148 -6.475 1.207 1.00 84.69 87 TYR A C 1
ATOM 699 O O . TYR A 1 87 ? 17.002 -7.343 1.131 1.00 84.69 87 TYR A O 1
ATOM 707 N N . SER A 1 88 ? 15.854 -5.676 0.178 1.00 78.00 88 SER A N 1
ATOM 708 C CA . SER A 1 88 ? 16.558 -5.762 -1.110 1.00 78.00 88 SER A CA 1
ATOM 709 C C . SER A 1 88 ? 17.923 -5.070 -1.126 1.00 78.00 88 SER A C 1
ATOM 711 O O . SER A 1 88 ? 18.698 -5.286 -2.051 1.00 78.00 88 SER A O 1
ATOM 713 N N . CYS A 1 89 ? 18.199 -4.189 -0.159 1.00 61.28 89 CYS A N 1
ATOM 714 C CA . CYS A 1 89 ? 19.468 -3.459 -0.066 1.00 61.28 89 CYS A CA 1
ATOM 715 C C . CYS A 1 89 ? 20.569 -4.206 0.710 1.00 61.28 89 CYS A C 1
ATOM 717 O O . CYS A 1 89 ? 21.691 -3.700 0.766 1.00 61.28 89 CYS A O 1
ATOM 719 N N . PHE A 1 90 ? 20.268 -5.363 1.305 1.00 52.38 90 PHE A N 1
ATOM 720 C CA . PHE A 1 90 ? 21.210 -6.213 2.043 1.00 52.38 90 PHE A CA 1
ATOM 721 C C . PHE A 1 90 ? 21.281 -7.602 1.412 1.00 52.38 90 PHE A C 1
ATOM 723 O O . PHE A 1 90 ? 22.371 -8.209 1.497 1.00 52.38 90 PHE A O 1
#

Mean predicted aligned error: 9.61 Å

Radius of gyration: 18.35 Å; Cα contacts (8 Å, |Δi|>4): 61; chains: 1; bounding box: 41×22×52 Å

Nearest PDB structures (foldseek):
  4fry-assembly1_A  TM=9.656E-01  e=3.932E-04  Burkholderia ambifaria MC40-6
  2rc3-assembly2_B  TM=9.692E-01  e=5.576E-04  Nitrosomonas europaea ATCC 19718
  3fhm-assembly2_B  TM=7.471E-01  e=6.852E-05  Agrobacterium fabrum str. C58
  3k2v-assembly1_B  TM=7.002E-01  e=9.753E-04  Klebsiella pneumoniae subsp. pneumoniae MGH 78578
  4noc-assembly3_D-3  TM=7.191E-01  e=1.203E-03  Kribbella flavida DSM 17836